Protein AF-S6TRJ4-F1 (afdb_monomer)

Secondary structure (DSSP, 8-state):
-HHHHHHHHHHHHHTSPPP-PPPP-PPPPSS-SS---BTTB---PPPSS-HHHH-HHHH---HHHHHHHHHHHHH-HHHHHHHHHHHHHHHHHHHHHHT-

InterPro domains:
  IPR010131 Multidrug resistance outer membrane protein MdtP/Nodulation protein T-like [PTHR30203] (1-99)

Mean predicted aligned error: 8.73 Å

Sequence (100 aa):
MSKSLISLAVTAFILGGCSLIPEYKQPEAPVAAQYPQGPAYSPVEGAKMAAAEQGWRHFFNDPALQQLIETALLNNRDLRVAALNIDAYRAQYRIQRSDL

Radius of gyration: 26.04 Å; Cα contacts (8 Å, |Δi|>4): 11; chains: 1; bounding box: 47×40×71 Å

Structure (mmCIF, N/CA/C/O backbone):
data_AF-S6TRJ4-F1
#
_entry.id   AF-S6TRJ4-F1
#
loop_
_atom_site.group_PDB
_atom_site.id
_atom_site.type_symbol
_atom_site.label_atom_id
_atom_site.label_alt_id
_atom_site.label_comp_id
_atom_site.label_asym_id
_atom_site.label_entity_id
_atom_site.label_seq_id
_atom_site.pdbx_PDB_ins_code
_atom_site.Cartn_x
_atom_site.Cartn_y
_atom_site.Cartn_z
_atom_site.occupancy
_atom_site.B_iso_or_equiv
_atom_site.auth_seq_id
_atom_site.auth_comp_id
_atom_site.auth_asym_id
_atom_site.auth_atom_id
_atom_site.pdbx_PDB_model_num
ATOM 1 N N . MET A 1 1 ? -12.201 31.403 46.207 1.00 57.84 1 MET A N 1
ATOM 2 C CA . MET A 1 1 ? -12.121 31.026 44.775 1.00 57.84 1 MET A CA 1
ATOM 3 C C . MET A 1 1 ? -11.181 29.841 44.531 1.00 57.84 1 MET A C 1
ATOM 5 O O . MET A 1 1 ? -11.596 28.913 43.855 1.00 57.84 1 MET A O 1
ATOM 9 N N . SER A 1 2 ? -9.991 29.784 45.144 1.00 61.56 2 SER A N 1
ATOM 10 C CA . SER A 1 2 ? -9.030 28.661 45.023 1.00 61.56 2 SER A CA 1
ATOM 11 C C . SER A 1 2 ? -9.576 27.272 45.405 1.00 61.56 2 SER A C 1
ATOM 13 O O . SER A 1 2 ? -9.312 26.302 44.706 1.00 61.56 2 SER A O 1
ATOM 15 N N . LYS A 1 3 ? -10.399 27.168 46.459 1.00 67.12 3 LYS A N 1
ATOM 16 C CA . LYS A 1 3 ? -11.015 25.893 46.890 1.00 67.12 3 LYS A CA 1
ATOM 17 C C . LYS A 1 3 ? -11.972 25.285 45.847 1.00 67.12 3 LYS A C 1
ATOM 19 O O . LYS A 1 3 ? -12.046 24.069 45.732 1.00 67.12 3 LYS A O 1
ATOM 24 N N . SER A 1 4 ? -12.658 26.128 45.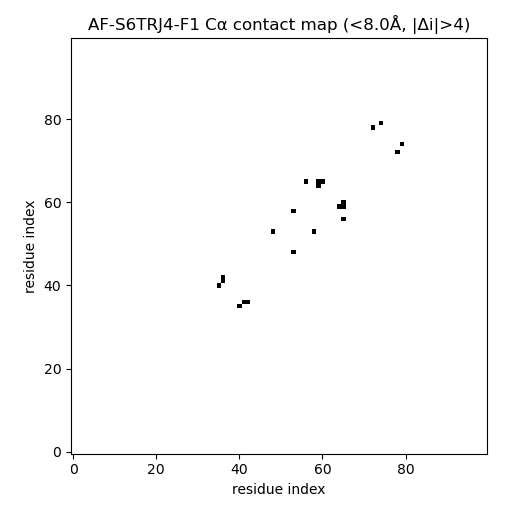068 1.00 72.19 4 SER A N 1
ATOM 25 C CA . SER A 1 4 ? -13.577 25.684 44.006 1.00 72.19 4 SER A CA 1
ATOM 26 C C . SER A 1 4 ? -12.812 25.125 42.799 1.00 72.19 4 SER A C 1
ATOM 28 O O . SER A 1 4 ? -13.175 24.088 42.252 1.00 72.19 4 SER A O 1
ATOM 30 N N . LEU A 1 5 ? -11.684 25.756 42.451 1.00 78.12 5 LEU A N 1
ATOM 31 C CA . LEU A 1 5 ? -10.811 25.314 41.358 1.00 78.12 5 LEU A CA 1
ATOM 32 C C . LEU A 1 5 ? -10.168 23.949 41.646 1.00 78.12 5 LEU A C 1
ATOM 34 O O . LEU A 1 5 ? -10.097 23.107 40.757 1.00 78.12 5 LEU A O 1
ATOM 38 N N . ILE A 1 6 ? -9.760 23.705 42.896 1.00 80.94 6 ILE A N 1
ATOM 39 C CA . ILE A 1 6 ? -9.199 22.412 43.322 1.00 80.94 6 ILE A CA 1
ATOM 40 C C . ILE A 1 6 ? -10.259 21.302 43.236 1.00 80.94 6 ILE A C 1
ATOM 42 O O . ILE A 1 6 ? -9.978 20.225 42.720 1.00 80.94 6 ILE A O 1
ATOM 46 N N . SER A 1 7 ? -11.492 21.570 43.676 1.00 81.69 7 SER A N 1
ATOM 47 C CA . SER A 1 7 ? -12.584 20.588 43.607 1.00 81.69 7 SER A CA 1
ATOM 48 C C . SER A 1 7 ? -12.963 20.236 42.161 1.00 81.69 7 SER A C 1
ATOM 50 O O . SER A 1 7 ? -13.259 19.078 41.862 1.00 81.69 7 SER A O 1
ATOM 52 N N . LEU A 1 8 ? -12.906 21.213 41.249 1.00 83.56 8 LEU A N 1
ATOM 53 C CA . LEU A 1 8 ? -13.159 21.006 39.821 1.00 83.56 8 LEU A CA 1
ATOM 54 C C . LEU A 1 8 ? -12.052 20.169 39.157 1.00 83.56 8 LEU A C 1
ATOM 56 O O . LEU A 1 8 ? -12.353 19.260 38.388 1.00 83.56 8 LEU A O 1
ATOM 60 N N . ALA A 1 9 ? -10.786 20.425 39.502 1.00 82.12 9 ALA A N 1
ATOM 61 C CA . ALA A 1 9 ? -9.644 19.668 38.991 1.00 82.12 9 ALA A CA 1
ATOM 62 C C . ALA A 1 9 ? -9.662 18.198 39.447 1.00 82.12 9 ALA A C 1
ATOM 64 O O . ALA A 1 9 ? -9.429 17.302 38.641 1.00 82.12 9 ALA A O 1
ATOM 65 N N . VAL A 1 10 ? -9.998 17.939 40.716 1.00 82.25 10 VAL A N 1
ATOM 66 C CA . VAL A 1 10 ? -10.121 16.572 41.253 1.00 82.25 10 VAL A CA 1
ATOM 67 C C . VAL A 1 10 ? -11.265 15.815 40.578 1.00 82.25 10 VAL A C 1
ATOM 69 O O . VAL A 1 10 ? -11.097 14.660 40.200 1.00 82.25 10 VAL A O 1
ATOM 72 N N . THR A 1 11 ? -12.405 16.475 40.357 1.00 81.31 11 THR A N 1
ATOM 73 C CA . THR A 1 11 ? -13.548 15.870 39.654 1.00 81.31 11 THR A CA 1
ATOM 74 C C . THR A 1 11 ? -13.168 15.505 38.218 1.00 81.31 11 THR A C 1
ATOM 76 O O . THR A 1 11 ? -13.374 14.371 37.800 1.00 81.31 11 THR A O 1
ATOM 79 N N . ALA A 1 12 ? -12.516 16.413 37.487 1.00 79.19 12 ALA A N 1
ATOM 80 C CA . ALA A 1 12 ? -12.044 16.146 36.128 1.00 79.19 12 ALA A CA 1
ATOM 81 C C . ALA A 1 12 ? -11.040 14.980 36.054 1.00 79.19 12 ALA A C 1
ATOM 83 O O . ALA A 1 12 ? -11.056 14.223 35.089 1.00 79.19 12 ALA A O 1
ATOM 84 N N . PHE A 1 13 ? -10.199 14.808 37.079 1.00 78.50 13 PHE A N 1
ATOM 85 C CA . PHE A 1 13 ? -9.231 13.712 37.142 1.00 78.50 13 PHE A CA 1
ATOM 86 C C . PHE A 1 13 ? -9.895 12.353 37.412 1.00 78.50 13 PHE A C 1
ATOM 88 O O . PHE A 1 13 ? -9.490 11.351 36.835 1.00 78.50 13 PHE A O 1
ATOM 95 N N . ILE A 1 14 ? -10.944 12.318 38.243 1.00 76.56 14 ILE A N 1
ATOM 96 C CA . ILE A 1 14 ? -11.717 11.096 38.537 1.00 76.56 14 ILE A CA 1
ATOM 97 C C . ILE A 1 14 ? -12.556 10.654 37.327 1.00 76.56 14 ILE A C 1
ATOM 99 O O . ILE A 1 14 ? -12.779 9.463 37.136 1.00 76.56 14 ILE A O 1
ATOM 103 N N . LEU A 1 15 ? -13.000 11.599 36.495 1.00 73.94 15 LEU A N 1
ATOM 104 C CA . LEU A 1 15 ? -13.690 11.312 35.233 1.00 73.94 15 LEU A CA 1
ATOM 105 C C . LEU A 1 15 ? -12.742 10.873 34.096 1.00 73.94 15 LEU A C 1
ATOM 107 O O . LEU A 1 15 ? -13.216 10.514 33.020 1.00 73.94 15 LEU A O 1
ATOM 111 N N . GLY A 1 16 ? -11.422 10.893 34.306 1.00 72.81 16 GLY A N 1
ATOM 112 C CA . 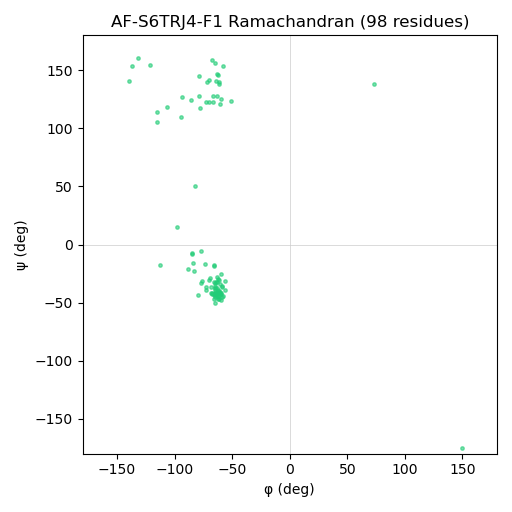GLY A 1 16 ? -10.450 10.371 33.345 1.00 72.81 16 GLY A CA 1
ATOM 113 C C . GLY A 1 16 ? -10.354 8.842 33.404 1.00 72.81 16 GLY A C 1
ATOM 114 O O . GLY A 1 16 ? -10.145 8.271 34.471 1.00 72.81 16 GLY A O 1
ATOM 115 N N . GLY A 1 17 ? -10.479 8.162 32.261 1.00 69.12 17 GLY A N 1
ATOM 116 C CA . GLY A 1 17 ? -10.278 6.711 32.167 1.00 69.12 17 GLY A CA 1
ATOM 117 C C . GLY A 1 17 ? -8.795 6.313 32.139 1.00 69.12 17 GLY A C 1
ATOM 118 O O . GLY A 1 17 ? -7.971 6.996 31.533 1.00 69.12 17 GLY A O 1
ATOM 119 N N . CYS A 1 18 ? -8.449 5.177 32.752 1.00 82.06 18 CYS A N 1
ATOM 120 C CA . CYS A 1 18 ? -7.124 4.561 32.625 1.00 82.06 18 CYS A CA 1
ATOM 121 C C . CYS A 1 18 ? -7.069 3.671 31.372 1.00 82.06 18 CYS A C 1
ATOM 123 O O . CYS A 1 18 ? -7.867 2.745 31.241 1.00 82.06 18 CYS A O 1
ATOM 125 N N . SER A 1 19 ? -6.107 3.907 30.473 1.00 82.62 19 SER A N 1
ATOM 126 C CA . SER A 1 19 ? -5.837 3.015 29.336 1.00 82.62 19 SER A CA 1
ATOM 127 C C . SER A 1 19 ? -4.744 2.012 29.700 1.00 82.62 19 SER A C 1
ATOM 129 O O . SER A 1 19 ? -3.661 2.401 30.127 1.00 82.62 19 SER A O 1
ATOM 131 N N . LEU A 1 20 ? -5.024 0.722 29.512 1.00 89.94 20 LEU A N 1
ATOM 132 C CA . LEU A 1 20 ? -4.065 -0.378 29.690 1.00 89.94 20 LEU A CA 1
ATOM 133 C C . LEU A 1 20 ? -3.446 -0.827 28.356 1.00 89.94 20 LEU A C 1
ATOM 135 O O . LEU A 1 20 ? -2.886 -1.919 28.266 1.00 89.94 20 LEU A O 1
ATOM 139 N N . ILE A 1 21 ? -3.578 -0.015 27.302 1.00 91.44 21 ILE A N 1
ATOM 140 C CA . ILE A 1 21 ? -2.991 -0.323 25.997 1.00 91.44 21 ILE A CA 1
ATOM 141 C C . ILE A 1 21 ? -1.461 -0.270 26.139 1.00 91.44 21 ILE A C 1
ATOM 143 O O . ILE A 1 21 ? -0.931 0.762 26.559 1.00 91.44 21 ILE A O 1
ATOM 147 N N . PRO A 1 22 ? -0.740 -1.356 25.812 1.00 93.25 22 PRO A 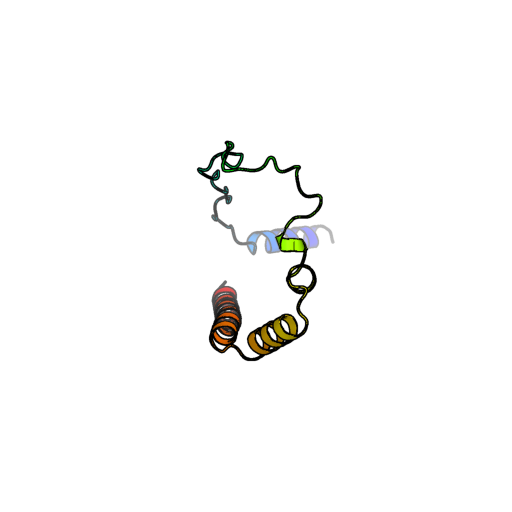N 1
ATOM 148 C CA . PRO A 1 22 ? 0.713 -1.367 25.880 1.00 93.25 22 PRO A CA 1
ATOM 149 C C . PRO A 1 22 ? 1.318 -0.430 24.833 1.00 93.25 22 PRO A C 1
ATOM 151 O O . PRO A 1 22 ? 0.711 -0.122 23.807 1.00 93.25 22 PRO A O 1
ATOM 154 N N . GLU A 1 23 ? 2.557 -0.012 25.070 1.00 94.81 23 GLU A N 1
ATOM 155 C CA . GLU A 1 23 ? 3.313 0.764 24.094 1.00 94.81 23 GLU A CA 1
ATOM 156 C C . GLU A 1 23 ? 3.552 -0.060 22.819 1.00 94.81 23 GLU A C 1
ATOM 158 O O . GLU A 1 23 ? 4.040 -1.194 22.868 1.00 94.81 23 GLU A O 1
ATOM 163 N N . TYR A 1 24 ? 3.207 0.511 21.663 1.00 96.38 24 TYR A N 1
ATOM 164 C CA . TYR A 1 24 ? 3.464 -0.120 20.374 1.00 96.38 24 TYR A CA 1
ATOM 165 C C . TYR A 1 24 ? 4.968 -0.121 20.075 1.00 96.38 24 TYR A C 1
ATOM 167 O O . TYR A 1 24 ? 5.593 0.935 19.998 1.00 96.38 24 TYR A O 1
ATOM 175 N N . LYS A 1 25 ? 5.539 -1.309 19.851 1.00 96.88 25 LYS A N 1
ATOM 176 C CA . LYS A 1 25 ? 6.922 -1.489 19.391 1.00 96.88 25 LYS A CA 1
ATOM 177 C C . LYS A 1 25 ? 6.910 -2.112 18.004 1.00 96.88 25 LYS A C 1
ATOM 179 O O . LYS A 1 25 ? 6.482 -3.254 17.845 1.00 96.88 25 LYS A O 1
ATOM 184 N N . GLN A 1 26 ? 7.372 -1.362 17.007 1.00 96.50 26 GLN A N 1
ATOM 185 C CA . GLN A 1 26 ? 7.502 -1.873 15.648 1.00 96.50 26 GLN A CA 1
ATOM 186 C C . GLN A 1 26 ? 8.588 -2.963 15.606 1.00 96.50 26 GLN A C 1
ATOM 188 O O . GLN A 1 26 ? 9.705 -2.708 16.058 1.00 96.50 26 GLN A O 1
ATOM 193 N N . PRO A 1 27 ? 8.295 -4.157 15.066 1.00 97.12 27 PRO A N 1
ATOM 194 C CA . PRO A 1 27 ? 9.310 -5.186 14.877 1.00 97.12 27 PRO A CA 1
ATOM 195 C C . PRO A 1 27 ? 10.397 -4.743 13.892 1.00 97.12 27 PRO A C 1
ATOM 197 O O . PRO A 1 27 ? 10.111 -4.050 12.911 1.00 97.12 27 PRO A O 1
ATOM 200 N N . GLU A 1 28 ? 11.633 -5.188 14.120 1.00 97.31 28 GLU A N 1
ATOM 201 C CA . GLU A 1 28 ? 12.712 -5.023 13.144 1.00 97.31 28 GLU A CA 1
ATOM 202 C C . GLU A 1 28 ? 12.399 -5.807 11.862 1.00 97.31 28 GLU A C 1
ATOM 204 O O . GLU A 1 28 ? 11.859 -6.917 11.904 1.00 97.31 28 GLU A O 1
ATOM 209 N N . ALA A 1 29 ? 12.720 -5.223 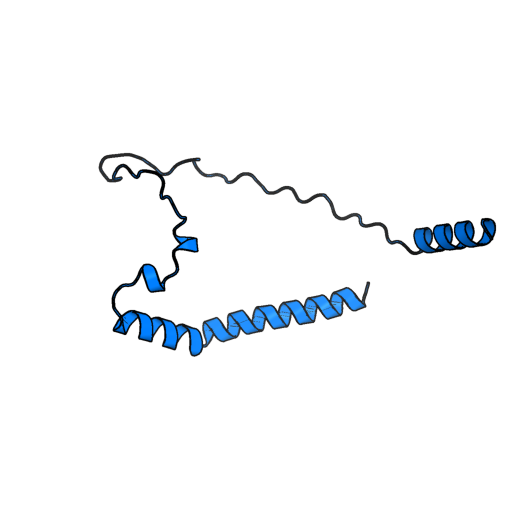10.705 1.00 97.31 29 ALA A N 1
ATOM 210 C CA . ALA A 1 29 ? 12.472 -5.862 9.420 1.00 97.31 29 ALA A CA 1
ATOM 211 C C . ALA A 1 29 ? 13.462 -7.028 9.214 1.00 97.31 29 ALA A C 1
ATOM 213 O O . ALA A 1 29 ? 14.671 -6.793 9.221 1.00 97.31 29 ALA A O 1
ATOM 214 N N . PRO A 1 30 ? 12.995 -8.272 8.985 1.00 96.81 30 PRO A N 1
ATOM 215 C CA . PRO A 1 30 ? 13.856 -9.453 8.883 1.00 96.81 30 PRO A CA 1
ATOM 216 C C . PRO A 1 30 ? 14.462 -9.592 7.478 1.00 96.81 30 PRO A C 1
ATOM 218 O O . PRO A 1 30 ? 14.351 -10.629 6.826 1.00 96.81 30 PRO A O 1
ATOM 221 N N . VAL A 1 31 ? 15.061 -8.517 6.973 1.00 96.69 31 VAL A N 1
ATOM 222 C CA . VAL A 1 31 ? 15.662 -8.436 5.639 1.00 96.69 31 VAL A CA 1
ATOM 223 C C . VAL A 1 31 ? 17.060 -7.838 5.736 1.00 96.69 31 VAL A C 1
ATOM 225 O O . VAL A 1 31 ? 17.404 -7.174 6.712 1.00 96.69 31 VAL A O 1
ATOM 228 N N . ALA A 1 32 ? 17.881 -8.067 4.713 1.00 95.69 32 ALA A N 1
ATOM 229 C CA . ALA A 1 32 ? 19.177 -7.409 4.622 1.00 95.69 32 ALA A CA 1
ATOM 230 C C . ALA A 1 32 ? 19.001 -5.884 4.528 1.00 95.69 32 ALA A C 1
ATOM 232 O O . ALA A 1 32 ? 18.069 -5.394 3.891 1.00 95.69 32 ALA A O 1
ATOM 233 N N . ALA A 1 33 ? 19.932 -5.131 5.119 1.00 92.50 33 ALA A N 1
ATOM 234 C CA . ALA A 1 33 ? 19.883 -3.667 5.109 1.00 92.50 33 ALA A CA 1
ATOM 235 C C . ALA A 1 33 ? 20.051 -3.062 3.700 1.00 92.50 33 ALA A C 1
ATOM 237 O O . ALA A 1 33 ? 19.733 -1.896 3.479 1.00 92.50 33 ALA A O 1
ATOM 238 N N . GLN A 1 34 ? 20.583 -3.840 2.755 1.00 89.94 34 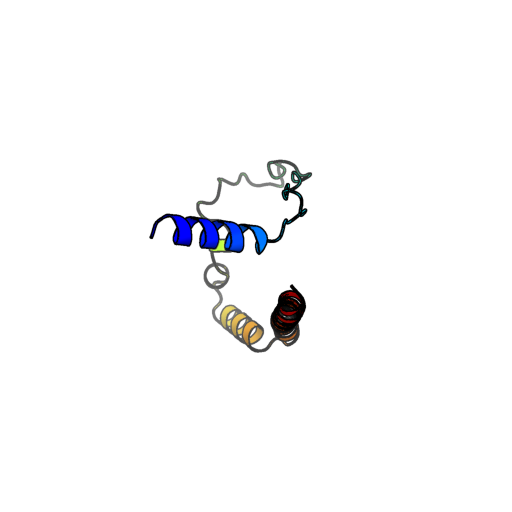GLN A N 1
ATOM 239 C CA . GLN A 1 34 ? 20.840 -3.437 1.378 1.00 89.94 34 GLN A CA 1
ATOM 240 C C . GLN A 1 34 ? 20.421 -4.549 0.417 1.00 89.94 34 GLN A C 1
ATOM 242 O O . GLN A 1 34 ? 20.425 -5.731 0.769 1.00 89.94 34 GLN A O 1
ATOM 247 N N . TYR A 1 35 ? 20.091 -4.161 -0.813 1.00 91.12 35 TYR A N 1
ATOM 248 C CA . TYR A 1 35 ? 19.842 -5.110 -1.891 1.00 91.12 35 TYR A CA 1
ATOM 249 C C . TYR A 1 35 ? 21.109 -5.910 -2.254 1.00 91.12 35 TYR A C 1
ATOM 251 O O . TYR A 1 35 ? 22.225 -5.433 -2.023 1.00 91.12 35 TYR A O 1
ATOM 259 N N . PRO A 1 36 ? 20.956 -7.112 -2.844 1.00 91.94 36 PRO A N 1
ATOM 260 C CA . PRO A 1 36 ? 22.083 -7.899 -3.335 1.00 91.94 36 PRO A CA 1
ATOM 261 C C . PRO A 1 36 ? 22.932 -7.153 -4.376 1.00 91.94 36 PRO A C 1
ATOM 263 O O . PRO A 1 36 ? 22.439 -6.290 -5.098 1.00 91.94 36 PRO A O 1
ATOM 266 N N . GLN A 1 37 ? 24.208 -7.532 -4.469 1.00 91.06 37 GLN A N 1
ATOM 267 C CA . GLN A 1 37 ? 25.184 -6.998 -5.426 1.00 91.06 37 GLN A CA 1
ATOM 268 C C . GLN A 1 37 ? 25.749 -8.133 -6.294 1.00 91.06 37 GLN A C 1
ATOM 270 O O . GLN A 1 37 ? 25.772 -9.288 -5.867 1.00 91.06 37 GLN A O 1
ATOM 275 N N . GLY A 1 38 ? 26.220 -7.826 -7.507 1.00 90.50 38 GLY A N 1
ATOM 276 C CA . GLY A 1 38 ? 26.828 -8.807 -8.416 1.00 90.50 38 GLY A CA 1
ATOM 277 C C . GLY A 1 38 ? 26.624 -8.471 -9.898 1.00 90.50 38 GLY A C 1
ATOM 278 O O . GLY A 1 38 ? 26.040 -7.441 -10.205 1.00 90.50 38 GLY A O 1
ATOM 279 N N . PRO A 1 39 ? 27.047 -9.336 -10.838 1.00 92.12 39 PRO A N 1
ATOM 280 C CA . PRO A 1 39 ? 27.001 -9.041 -12.278 1.00 92.12 39 PRO A CA 1
ATOM 281 C C . PRO A 1 39 ? 25.600 -8.744 -12.837 1.00 92.12 39 PRO A C 1
ATOM 283 O O . PRO A 1 39 ? 25.476 -8.058 -13.846 1.00 92.12 39 PRO A O 1
ATOM 286 N N . ALA A 1 40 ? 24.551 -9.254 -12.184 1.00 93.38 40 ALA A N 1
ATOM 287 C CA . ALA A 1 40 ? 23.155 -8.982 -12.532 1.00 93.38 40 ALA A CA 1
ATOM 288 C C . ALA A 1 40 ? 22.601 -7.684 -11.908 1.00 93.38 40 ALA A C 1
ATOM 290 O O . ALA A 1 40 ? 21.492 -7.274 -12.243 1.00 93.38 40 ALA A O 1
ATOM 291 N N . TYR A 1 41 ? 23.348 -7.046 -11.003 1.00 91.25 41 TYR A N 1
ATOM 292 C CA . TYR A 1 41 ? 22.952 -5.847 -10.272 1.00 91.25 41 TYR A CA 1
ATOM 293 C C . TYR A 1 41 ? 23.878 -4.703 -10.672 1.00 91.25 41 TYR A C 1
ATOM 295 O O . TYR A 1 41 ? 25.043 -4.653 -10.275 1.00 91.25 41 TYR A O 1
ATOM 303 N N . SER A 1 42 ? 23.374 -3.781 -11.489 1.00 86.75 42 SER A N 1
ATOM 304 C CA . SER A 1 42 ? 24.125 -2.569 -11.800 1.00 86.75 42 SER A CA 1
ATOM 305 C C . SER A 1 42 ? 24.370 -1.772 -10.514 1.00 86.75 4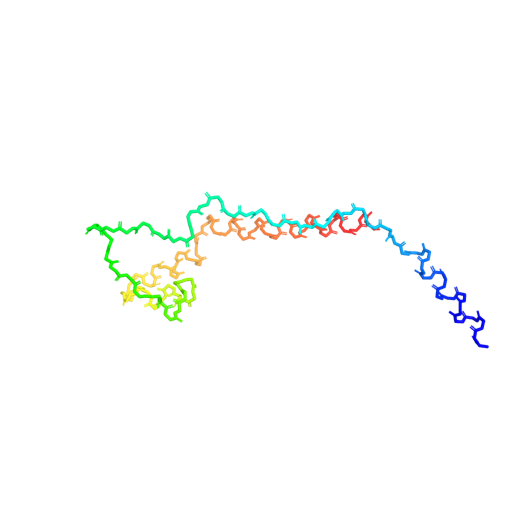2 SER A C 1
ATOM 307 O O . SER A 1 42 ? 23.461 -1.684 -9.687 1.00 86.75 42 SER A O 1
ATOM 309 N N . PRO A 1 43 ? 25.562 -1.180 -10.330 1.00 79.75 43 PRO A N 1
ATOM 310 C CA . PRO A 1 43 ? 25.810 -0.304 -9.196 1.00 79.75 43 PRO A CA 1
ATOM 311 C C . PRO A 1 43 ? 24.835 0.873 -9.263 1.00 79.75 43 PRO A C 1
ATOM 313 O O . PRO A 1 43 ? 24.792 1.602 -10.254 1.00 79.75 43 PRO A O 1
ATOM 316 N N . VAL A 1 44 ? 24.021 1.024 -8.222 1.00 72.44 44 VAL A N 1
ATOM 317 C CA . VAL A 1 44 ? 23.036 2.101 -8.114 1.00 72.44 44 VAL A CA 1
ATOM 318 C C . VAL A 1 44 ? 23.549 3.099 -7.084 1.00 72.44 44 VAL A C 1
ATOM 320 O O . VAL A 1 44 ? 23.723 2.750 -5.916 1.00 72.44 44 VAL A O 1
ATOM 323 N N . GLU A 1 45 ? 23.794 4.340 -7.501 1.00 72.81 45 GLU A N 1
ATOM 324 C CA . GLU A 1 45 ? 23.942 5.446 -6.554 1.00 72.81 45 GLU A CA 1
ATOM 325 C C . GLU A 1 45 ? 22.571 5.781 -5.963 1.00 72.81 45 GLU A C 1
ATOM 327 O O . GLU A 1 45 ? 21.558 5.759 -6.665 1.00 72.81 45 GLU A O 1
ATOM 332 N N . GLY A 1 46 ? 22.527 6.072 -4.661 1.00 70.25 46 GLY A N 1
ATOM 333 C CA . GLY A 1 46 ? 21.280 6.387 -3.968 1.00 70.25 46 GLY A CA 1
ATOM 334 C C . GLY A 1 46 ? 20.494 7.479 -4.697 1.00 70.25 46 GLY A C 1
ATOM 335 O O . GLY A 1 46 ? 21.009 8.571 -4.944 1.00 70.25 46 GLY A O 1
ATOM 336 N N . ALA A 1 47 ? 19.244 7.180 -5.055 1.00 75.69 47 ALA A N 1
ATOM 337 C CA . ALA A 1 47 ? 18.383 8.141 -5.726 1.00 75.69 47 ALA A CA 1
ATOM 338 C C . ALA A 1 47 ? 18.149 9.365 -4.825 1.00 75.69 47 ALA A C 1
ATOM 340 O O . ALA A 1 47 ? 17.897 9.233 -3.629 1.00 75.69 47 ALA A O 1
ATOM 341 N N . LYS A 1 48 ? 18.192 10.566 -5.414 1.00 83.81 48 LYS A N 1
ATOM 342 C CA . LYS A 1 48 ? 17.926 11.831 -4.700 1.00 83.81 48 LYS A CA 1
ATOM 343 C C . LYS A 1 48 ? 16.478 11.960 -4.211 1.00 83.81 48 LYS A C 1
ATOM 345 O O . LYS A 1 48 ? 16.199 12.810 -3.376 1.00 83.81 48 LYS A O 1
ATOM 350 N N . MET A 1 49 ? 15.575 11.154 -4.763 1.00 86.50 49 MET A N 1
ATOM 351 C CA . MET A 1 49 ? 14.148 11.125 -4.459 1.00 86.50 49 MET A CA 1
ATOM 352 C C . MET A 1 49 ? 13.688 9.669 -4.429 1.00 86.50 49 MET A C 1
ATOM 354 O O . MET A 1 49 ? 14.125 8.864 -5.257 1.00 86.50 49 MET A O 1
ATOM 358 N N . ALA A 1 50 ? 12.808 9.327 -3.490 1.00 89.38 50 ALA A N 1
ATOM 359 C CA . ALA A 1 50 ? 12.238 7.990 -3.437 1.00 89.38 50 ALA A CA 1
ATOM 360 C C . ALA A 1 50 ? 11.280 7.778 -4.620 1.00 89.38 50 ALA A C 1
ATOM 362 O O . ALA A 1 50 ? 10.498 8.660 -4.968 1.00 89.38 50 ALA A O 1
ATOM 363 N N . ALA A 1 51 ? 11.272 6.580 -5.210 1.00 89.75 51 ALA A N 1
ATOM 364 C CA . ALA A 1 51 ? 10.380 6.269 -6.334 1.00 89.75 51 ALA A CA 1
ATOM 365 C C . ALA A 1 51 ? 8.889 6.499 -6.001 1.00 89.75 51 ALA A C 1
ATOM 367 O O . ALA A 1 51 ? 8.112 6.893 -6.867 1.00 89.75 51 ALA A O 1
ATOM 368 N N . ALA A 1 52 ? 8.497 6.313 -4.735 1.00 91.75 52 ALA A N 1
ATOM 369 C CA . ALA A 1 52 ? 7.143 6.589 -4.254 1.00 91.75 52 ALA A CA 1
ATOM 370 C C . ALA A 1 52 ? 6.745 8.077 -4.355 1.00 91.75 52 ALA A C 1
ATOM 372 O O . ALA A 1 52 ? 5.567 8.383 -4.521 1.00 91.75 52 ALA A O 1
ATOM 373 N N . GLU A 1 53 ? 7.712 8.994 -4.289 1.00 92.62 53 GLU A N 1
ATOM 374 C CA . GLU A 1 53 ? 7.492 10.447 -4.342 1.00 92.62 53 GLU A CA 1
ATOM 375 C C . GLU A 1 53 ? 7.497 10.984 -5.777 1.00 92.62 53 GLU A C 1
ATOM 377 O O . GLU A 1 53 ? 6.930 12.039 -6.048 1.00 92.62 53 GLU A O 1
ATOM 382 N N . GLN A 1 54 ? 8.094 10.241 -6.714 1.00 91.75 54 GLN A N 1
ATOM 383 C CA . GLN A 1 54 ? 8.246 10.652 -8.109 1.00 91.75 54 GLN A CA 1
ATOM 384 C C . GLN A 1 54 ? 6.904 10.879 -8.824 1.00 91.75 54 GLN A C 1
ATOM 386 O O . GLN A 1 54 ? 6.808 11.715 -9.722 1.00 91.75 54 GLN A O 1
ATOM 391 N N . GLY A 1 55 ? 5.862 10.146 -8.424 1.00 93.88 55 GLY A N 1
ATOM 392 C CA . GLY A 1 55 ? 4.545 10.189 -9.052 1.00 93.88 55 GLY A CA 1
ATOM 393 C C . GLY A 1 55 ? 4.511 9.503 -10.425 1.00 93.88 55 GLY A C 1
ATOM 394 O O . GLY A 1 55 ? 5.390 9.660 -11.272 1.00 93.88 55 GLY A O 1
ATOM 395 N N . TRP A 1 56 ? 3.443 8.749 -10.688 1.00 96.38 56 TRP A N 1
ATOM 396 C CA . TRP A 1 56 ? 3.336 7.929 -11.902 1.00 96.38 56 TRP A CA 1
ATOM 397 C C . TRP A 1 56 ? 3.345 8.750 -13.202 1.00 96.38 56 TRP A C 1
ATOM 399 O O . TRP A 1 56 ? 3.841 8.273 -14.217 1.00 96.38 56 TRP A O 1
ATOM 409 N N . ARG A 1 57 ? 2.858 9.998 -13.179 1.00 95.75 57 ARG A N 1
ATOM 410 C CA . ARG A 1 57 ? 2.861 10.889 -14.354 1.00 95.75 57 ARG A CA 1
ATOM 411 C C . ARG A 1 57 ? 4.267 11.277 -14.810 1.00 95.75 57 ARG A C 1
ATOM 413 O O . ARG A 1 57 ? 4.474 11.477 -15.996 1.00 95.75 57 ARG A O 1
ATOM 420 N N . HIS A 1 58 ? 5.224 11.387 -13.889 1.00 93.94 58 HIS A N 1
ATOM 421 C CA . HIS A 1 58 ? 6.615 11.666 -14.250 1.00 93.94 58 HIS A CA 1
ATOM 422 C C . HIS A 1 58 ? 7.376 10.392 -14.645 1.00 93.94 58 HIS A C 1
ATOM 424 O O . HIS A 1 58 ? 8.374 10.457 -15.353 1.00 93.94 58 HIS A O 1
ATOM 430 N N . PHE A 1 59 ? 6.909 9.228 -14.189 1.00 94.38 59 PHE A N 1
ATOM 431 C CA . PHE A 1 59 ? 7.502 7.938 -14.532 1.00 94.38 59 PHE A CA 1
ATOM 432 C C . PHE A 1 59 ? 7.069 7.438 -15.923 1.00 94.38 59 PHE A C 1
ATOM 434 O O . PHE A 1 59 ? 7.897 6.966 -16.699 1.00 94.38 59 PHE A O 1
ATOM 441 N N . PHE A 1 60 ? 5.783 7.555 -16.263 1.00 96.81 60 PHE A N 1
ATOM 442 C CA . PHE A 1 60 ? 5.246 7.138 -17.560 1.00 96.81 60 PHE A CA 1
ATOM 443 C C . PHE A 1 60 ? 5.210 8.313 -18.534 1.00 96.81 60 PHE A C 1
ATOM 445 O O . PHE A 1 60 ? 4.384 9.200 -18.378 1.00 96.81 60 PHE A O 1
ATOM 452 N N . ASN A 1 61 ? 6.058 8.308 -19.563 1.00 96.81 61 ASN A N 1
ATOM 453 C CA . ASN A 1 61 ? 6.161 9.429 -20.511 1.00 96.81 61 ASN A CA 1
ATOM 454 C C . ASN A 1 61 ? 5.121 9.406 -21.646 1.00 96.81 61 ASN A C 1
ATOM 456 O O . ASN A 1 61 ? 4.950 10.412 -22.329 1.00 96.81 61 ASN A O 1
ATOM 460 N N . ASP A 1 62 ? 4.450 8.274 -21.876 1.00 98.38 62 ASP A N 1
ATOM 461 C CA . ASP A 1 62 ? 3.463 8.142 -22.952 1.00 98.38 62 ASP A CA 1
ATOM 462 C C . ASP A 1 62 ? 2.127 8.806 -22.553 1.00 98.38 62 ASP A C 1
ATOM 464 O O . ASP A 1 62 ? 1.478 8.345 -21.604 1.00 98.38 62 ASP A O 1
ATOM 468 N N . PRO A 1 63 ? 1.675 9.856 -23.268 1.00 97.62 63 PRO A N 1
ATOM 469 C CA . PRO A 1 63 ? 0.435 10.557 -22.944 1.00 97.62 63 PRO A CA 1
ATOM 470 C C . PRO A 1 63 ? -0.815 9.673 -23.079 1.00 97.62 63 PRO A C 1
ATOM 472 O O . PRO A 1 63 ? -1.755 9.832 -22.299 1.00 97.62 63 PRO A O 1
ATOM 475 N N . ALA A 1 64 ? -0.836 8.717 -24.014 1.00 98.25 64 ALA A N 1
ATOM 476 C CA . ALA A 1 64 ? -1.964 7.801 -24.164 1.00 98.25 64 ALA A CA 1
ATOM 477 C C . ALA A 1 64 ? -2.059 6.859 -22.955 1.00 98.25 64 ALA A C 1
ATOM 479 O O . ALA A 1 64 ? -3.142 6.655 -22.401 1.00 98.25 64 ALA A O 1
ATOM 480 N N . LEU A 1 65 ? -0.919 6.345 -22.484 1.00 98.44 65 LEU A N 1
ATOM 481 C CA . LEU A 1 65 ? -0.867 5.534 -21.268 1.00 98.44 65 LEU A CA 1
ATOM 482 C C . LEU A 1 65 ? -1.290 6.340 -20.035 1.00 98.44 65 LEU A C 1
ATOM 484 O O . LEU A 1 65 ? -2.052 5.837 -19.209 1.00 98.44 65 LEU A O 1
ATOM 488 N N . GLN A 1 66 ? -0.849 7.594 -19.914 1.00 98.50 66 GLN A N 1
ATOM 489 C CA . GLN A 1 66 ? -1.270 8.445 -18.803 1.00 98.50 66 GLN A CA 1
ATOM 490 C C . GLN A 1 66 ? -2.793 8.644 -18.774 1.00 98.50 66 GLN A C 1
ATOM 492 O O . GLN A 1 66 ? -3.403 8.552 -17.706 1.00 98.50 66 GLN A O 1
ATOM 497 N N . GLN A 1 67 ? -3.418 8.846 -19.937 1.00 98.44 67 GLN A N 1
ATOM 498 C CA . GLN A 1 67 ? -4.872 8.974 -20.050 1.00 98.44 67 GLN A CA 1
ATOM 499 C C . GLN A 1 67 ? -5.602 7.678 -19.664 1.00 98.44 67 GLN A C 1
ATOM 501 O O . GLN A 1 67 ? -6.655 7.723 -19.020 1.00 98.44 67 GLN A O 1
ATOM 506 N N . LEU A 1 68 ? -5.045 6.516 -20.017 1.00 98.56 68 LEU A N 1
ATOM 507 C CA . LEU A 1 68 ? -5.588 5.220 -19.604 1.00 98.56 68 LEU A CA 1
ATOM 508 C C . LEU A 1 68 ? -5.503 5.028 -18.088 1.00 98.56 68 LEU A C 1
ATOM 510 O O . LEU A 1 68 ? -6.487 4.605 -17.481 1.00 98.56 68 LEU A O 1
ATOM 514 N N . ILE A 1 69 ? -4.371 5.379 -17.468 1.00 98.38 69 ILE A N 1
ATOM 515 C CA . ILE A 1 69 ? -4.206 5.323 -16.009 1.00 98.38 69 ILE A CA 1
ATOM 516 C C . ILE A 1 69 ? -5.239 6.225 -15.333 1.00 98.38 69 ILE A C 1
ATOM 518 O O . ILE A 1 69 ? -5.929 5.787 -14.418 1.00 98.38 69 ILE A O 1
ATOM 522 N N . GLU A 1 70 ? -5.404 7.460 -15.802 1.00 98.25 70 GLU A N 1
ATOM 523 C CA . GLU A 1 70 ? -6.387 8.393 -15.249 1.00 98.25 70 GLU A CA 1
ATOM 524 C C . GLU A 1 70 ? -7.823 7.872 -15.383 1.00 98.25 70 GLU A C 1
ATOM 526 O O . GLU A 1 70 ? -8.585 7.862 -14.414 1.00 98.25 70 GLU A O 1
ATOM 531 N N . THR A 1 71 ? -8.167 7.336 -16.554 1.00 98.44 71 THR A N 1
ATOM 532 C CA . THR A 1 71 ? -9.474 6.715 -16.791 1.00 98.44 71 THR A CA 1
ATOM 533 C C . THR A 1 71 ? -9.700 5.528 -15.855 1.00 98.44 71 THR A C 1
ATOM 535 O O . THR A 1 71 ? -10.789 5.393 -15.289 1.00 98.44 71 THR A O 1
ATOM 538 N N . ALA A 1 72 ? -8.683 4.688 -15.649 1.00 98.44 72 ALA A N 1
ATOM 539 C CA . ALA A 1 72 ? -8.749 3.552 -14.742 1.00 98.44 72 ALA A CA 1
ATOM 540 C C . ALA A 1 72 ? -8.907 4.001 -13.283 1.00 98.44 72 ALA A C 1
ATOM 542 O O . ALA A 1 72 ? -9.797 3.503 -12.602 1.00 98.44 72 ALA A O 1
ATOM 543 N N . LEU A 1 73 ? -8.125 4.974 -12.811 1.00 98.31 73 LEU A N 1
ATOM 544 C CA . LEU A 1 73 ? -8.222 5.495 -11.443 1.00 98.31 73 LEU A CA 1
ATOM 545 C C . LEU A 1 73 ? -9.617 6.061 -11.132 1.00 98.31 73 LEU A C 1
ATOM 547 O O . LEU A 1 73 ? -10.116 5.876 -10.025 1.00 98.31 73 LEU A O 1
ATOM 551 N N . LEU A 1 74 ? -10.271 6.696 -12.110 1.00 98.25 74 LEU A N 1
ATOM 552 C CA . LEU A 1 74 ? -11.622 7.243 -11.949 1.00 98.25 74 LEU A CA 1
ATOM 553 C C . LEU A 1 74 ? -12.727 6.178 -12.009 1.00 98.25 74 LEU A C 1
ATOM 555 O O . LEU A 1 74 ? -13.764 6.320 -11.358 1.00 98.25 74 LEU A O 1
ATOM 559 N N . ASN A 1 75 ? -12.542 5.117 -12.800 1.00 98.38 75 ASN A N 1
ATOM 560 C CA . ASN A 1 75 ? -13.639 4.207 -13.144 1.00 98.38 75 ASN A CA 1
ATOM 561 C C . ASN A 1 75 ? -13.517 2.794 -12.568 1.00 98.38 75 ASN A C 1
ATOM 563 O O . ASN A 1 75 ? -14.536 2.093 -12.501 1.00 98.38 75 ASN A O 1
ATOM 567 N N . ASN A 1 76 ? -12.327 2.377 -12.135 1.00 98.69 76 ASN A N 1
ATOM 568 C CA . ASN A 1 76 ? -12.063 1.024 -11.660 1.00 98.69 76 ASN A CA 1
ATOM 569 C C . ASN A 1 76 ? -12.948 0.682 -10.447 1.00 98.69 76 ASN A C 1
ATOM 571 O O . ASN A 1 76 ? -12.996 1.405 -9.450 1.00 98.69 76 ASN A O 1
ATOM 575 N N . ARG A 1 77 ? -13.693 -0.425 -10.553 1.00 98.50 77 ARG A N 1
ATOM 576 C CA . ARG A 1 77 ? -14.667 -0.832 -9.534 1.00 98.50 77 ARG A CA 1
ATOM 577 C C . ARG A 1 77 ? -14.008 -1.432 -8.297 1.00 98.50 77 ARG A C 1
ATOM 579 O O . ARG A 1 77 ? -14.507 -1.182 -7.206 1.00 98.50 77 ARG A O 1
ATOM 586 N N . ASP A 1 78 ? -12.870 -2.099 -8.439 1.00 98.69 78 ASP A N 1
ATOM 587 C CA . ASP A 1 78 ? -12.111 -2.625 -7.303 1.00 98.69 78 ASP A CA 1
ATOM 588 C C . ASP A 1 78 ? -11.531 -1.488 -6.456 1.00 98.69 78 ASP A C 1
ATOM 590 O O . ASP A 1 78 ? -11.659 -1.498 -5.233 1.00 98.69 78 ASP A O 1
ATOM 594 N N . LEU A 1 79 ? -10.994 -0.439 -7.093 1.00 98.56 79 LEU A N 1
ATOM 595 C CA . LEU A 1 79 ? -10.541 0.766 -6.387 1.00 98.56 79 LEU A CA 1
ATOM 596 C C . LEU A 1 79 ? -11.696 1.479 -5.680 1.00 98.56 79 LEU A C 1
ATOM 598 O O . LEU A 1 79 ? -11.535 1.955 -4.556 1.00 98.56 79 LEU A O 1
ATOM 602 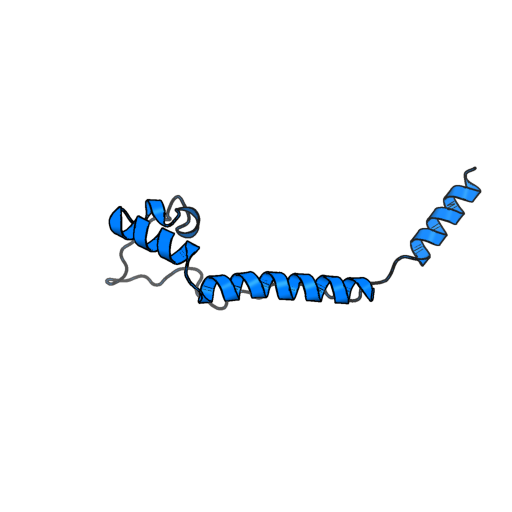N N . ARG A 1 80 ? -12.885 1.513 -6.294 1.00 98.56 80 ARG A N 1
ATOM 603 C CA . ARG A 1 80 ? -14.088 2.046 -5.638 1.00 98.56 80 ARG A CA 1
ATOM 604 C C . ARG A 1 80 ? -14.496 1.216 -4.423 1.00 98.56 80 ARG A C 1
ATOM 606 O O . ARG A 1 80 ? -14.836 1.799 -3.399 1.00 98.56 80 ARG A O 1
ATOM 613 N N . VAL A 1 81 ? -14.447 -0.112 -4.511 1.00 98.75 81 VAL A N 1
ATOM 614 C CA . VAL A 1 81 ? -14.711 -0.999 -3.366 1.00 98.75 81 VAL A CA 1
ATOM 615 C C . VAL A 1 81 ? -13.686 -0.757 -2.256 1.00 98.75 81 VAL A C 1
ATOM 617 O O . VAL A 1 81 ? -14.074 -0.588 -1.103 1.00 98.75 81 VAL A O 1
ATOM 620 N N . ALA A 1 82 ? -12.398 -0.649 -2.586 1.00 98.69 82 ALA A N 1
ATOM 621 C CA . ALA A 1 82 ? -11.351 -0.355 -1.609 1.00 98.69 82 ALA A CA 1
ATOM 622 C C . ALA A 1 82 ? -11.572 0.996 -0.899 1.00 98.69 82 ALA A C 1
ATOM 624 O O . ALA A 1 82 ? -11.450 1.073 0.324 1.00 98.69 82 ALA A O 1
ATOM 625 N N . ALA A 1 83 ? -11.961 2.042 -1.636 1.00 98.56 83 ALA A N 1
ATOM 626 C CA . ALA A 1 83 ? -12.300 3.341 -1.054 1.00 98.56 83 ALA A CA 1
ATOM 627 C C . ALA A 1 83 ? -13.525 3.258 -0.124 1.00 98.56 83 ALA A C 1
ATOM 629 O O . ALA A 1 83 ? -13.489 3.775 0.991 1.00 98.56 83 ALA A O 1
ATOM 630 N N . LEU A 1 84 ? -14.579 2.547 -0.536 1.00 98.69 84 LEU A N 1
ATOM 631 C CA . LEU A 1 84 ? -15.774 2.342 0.289 1.00 98.69 84 LEU A CA 1
ATOM 632 C C . LEU A 1 84 ? -15.483 1.525 1.553 1.00 98.69 84 LEU A C 1
ATOM 634 O O . LEU A 1 84 ? -16.070 1.797 2.599 1.00 98.69 84 LEU A O 1
ATOM 638 N N . ASN A 1 85 ? -14.548 0.574 1.499 1.00 98.69 85 ASN A N 1
ATOM 639 C CA . ASN A 1 85 ? -14.119 -0.167 2.683 1.00 98.69 85 ASN A CA 1
ATOM 640 C C . ASN A 1 85 ? -13.503 0.768 3.731 1.00 98.69 85 ASN A C 1
ATOM 642 O O . ASN A 1 85 ? -13.801 0.628 4.915 1.00 98.69 85 ASN A O 1
ATOM 646 N N . ILE A 1 86 ? -12.707 1.763 3.322 1.00 98.62 86 ILE A N 1
ATOM 647 C CA . ILE A 1 86 ? -12.166 2.774 4.247 1.00 98.62 86 ILE A CA 1
ATOM 648 C C . ILE A 1 86 ? -13.306 3.515 4.957 1.00 98.62 86 ILE A C 1
ATOM 650 O O . ILE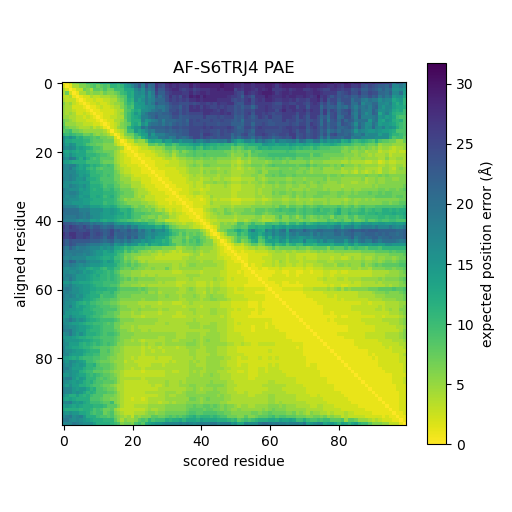 A 1 86 ? -13.267 3.690 6.177 1.00 98.62 86 ILE A O 1
ATOM 654 N N . ASP A 1 87 ? -14.338 3.925 4.221 1.00 98.62 87 ASP A N 1
ATOM 655 C CA . ASP A 1 87 ? -15.481 4.631 4.801 1.00 98.62 87 ASP A CA 1
ATOM 656 C C . ASP A 1 87 ? -16.319 3.736 5.721 1.00 98.62 87 ASP A C 1
ATO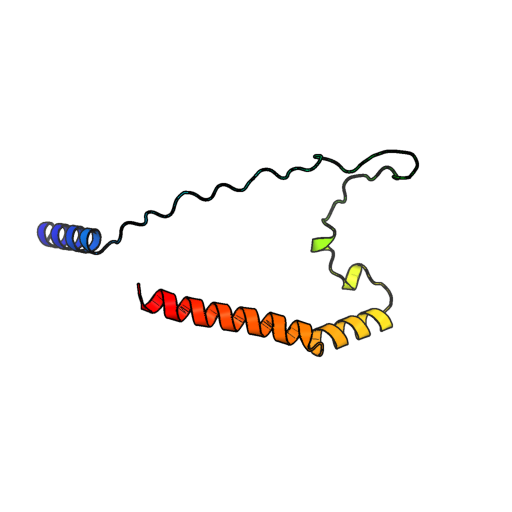M 658 O O . ASP A 1 87 ? -16.758 4.191 6.783 1.00 98.62 87 ASP A O 1
ATOM 662 N N . ALA A 1 88 ? -16.468 2.454 5.380 1.00 98.69 88 ALA A N 1
ATOM 663 C CA . ALA A 1 88 ? -17.104 1.462 6.240 1.00 98.69 88 ALA A CA 1
ATOM 664 C C . ALA A 1 88 ? -16.343 1.295 7.566 1.00 98.69 88 ALA A C 1
ATOM 666 O O . ALA A 1 88 ? -16.948 1.382 8.635 1.00 98.69 88 ALA A O 1
ATOM 667 N N . TYR A 1 89 ? -15.013 1.158 7.527 1.00 98.50 89 TYR A N 1
ATOM 668 C CA . TYR A 1 89 ? -14.195 1.076 8.742 1.00 98.50 89 TYR A CA 1
ATOM 669 C C . TYR A 1 89 ? -14.236 2.368 9.566 1.00 98.50 89 TYR A C 1
ATOM 671 O O . TYR A 1 89 ? -14.306 2.310 10.794 1.00 98.50 89 TYR A O 1
ATOM 679 N N . ARG A 1 90 ? -14.269 3.543 8.925 1.00 98.38 90 ARG A N 1
ATOM 680 C CA . ARG A 1 90 ? -14.473 4.821 9.630 1.00 98.38 90 ARG A CA 1
ATOM 681 C C . ARG A 1 90 ? -15.830 4.877 10.329 1.00 98.38 90 ARG A C 1
ATOM 683 O O . ARG A 1 90 ? -15.911 5.385 11.445 1.00 98.38 90 ARG A O 1
ATOM 690 N N . ALA A 1 91 ? -16.892 4.386 9.691 1.00 98.31 91 ALA A N 1
ATOM 691 C CA . ALA A 1 91 ? -18.215 4.313 10.304 1.00 98.31 91 ALA A CA 1
ATOM 692 C C . ALA A 1 91 ? -18.227 3.348 11.496 1.00 98.31 91 ALA A C 1
ATOM 694 O O . ALA A 1 91 ? -18.700 3.725 12.566 1.00 98.31 91 ALA A O 1
ATOM 695 N N . GLN A 1 92 ? -17.627 2.166 11.341 1.00 98.25 92 GLN A N 1
ATOM 696 C CA . GLN A 1 92 ? -17.481 1.189 12.418 1.00 98.25 92 GLN A CA 1
ATOM 697 C C . GLN A 1 92 ? -16.722 1.771 13.617 1.00 98.25 92 GLN A C 1
ATOM 699 O O . GLN A 1 92 ? -17.158 1.623 14.756 1.00 98.25 92 GLN A O 1
ATOM 704 N N . TYR A 1 93 ? -15.627 2.494 13.366 1.00 97.88 93 TYR A N 1
ATOM 705 C CA . TYR A 1 93 ? -14.871 3.177 14.413 1.00 97.88 93 TYR A CA 1
ATOM 706 C C . TYR A 1 93 ? -15.714 4.223 15.157 1.00 97.88 93 TYR A C 1
ATOM 708 O O . TYR A 1 93 ? -15.629 4.318 16.379 1.00 97.88 93 TYR A O 1
ATOM 716 N N . ARG A 1 94 ? -16.558 4.997 14.455 1.00 97.75 94 ARG A N 1
ATOM 717 C CA . ARG A 1 94 ? -17.453 5.972 15.109 1.00 97.75 94 ARG A CA 1
ATOM 718 C C . ARG A 1 94 ? -18.448 5.306 16.057 1.00 97.75 94 ARG A C 1
ATOM 720 O O . ARG A 1 94 ? -18.693 5.867 17.116 1.00 97.75 94 ARG A O 1
ATOM 727 N N . ILE A 1 95 ? -18.981 4.142 15.682 1.00 97.25 95 ILE A N 1
ATOM 728 C CA . ILE A 1 95 ? -19.890 3.358 16.532 1.00 97.25 95 ILE A CA 1
ATOM 729 C C . ILE A 1 95 ? -19.144 2.866 17.776 1.00 97.25 95 ILE A C 1
ATOM 731 O O . ILE A 1 95 ? -19.568 3.126 18.891 1.00 97.25 95 ILE A O 1
ATOM 735 N N . GLN A 1 96 ? -17.976 2.243 17.604 1.00 95.31 96 GLN A N 1
ATOM 736 C CA . GLN A 1 96 ? -17.178 1.780 18.747 1.00 95.31 96 GLN A CA 1
ATOM 737 C C . GLN A 1 96 ? -16.791 2.923 19.689 1.00 95.31 96 GLN A C 1
ATOM 739 O O . GLN A 1 96 ? -16.768 2.756 20.901 1.00 95.31 96 GLN A O 1
ATOM 744 N N . ARG A 1 97 ? -16.496 4.102 19.136 1.00 93.31 97 ARG A N 1
ATOM 745 C CA . ARG A 1 97 ? -16.163 5.283 19.929 1.00 93.31 97 ARG A CA 1
ATOM 746 C C . ARG A 1 97 ? -17.356 5.838 20.708 1.00 93.31 97 ARG A C 1
ATOM 748 O O . ARG A 1 97 ? -17.118 6.461 21.731 1.00 93.31 97 ARG A O 1
ATOM 755 N N . SER A 1 98 ? -18.595 5.670 20.240 1.00 93.94 98 SER A N 1
ATOM 756 C CA . SER A 1 98 ? -19.773 6.110 21.003 1.00 93.94 98 SER A CA 1
ATOM 757 C C . SER A 1 98 ? -20.091 5.216 22.201 1.00 93.94 98 SER A C 1
ATOM 759 O O . SER A 1 98 ? -20.834 5.649 23.075 1.00 93.94 98 SER A O 1
ATOM 761 N N . ASP A 1 99 ? -19.529 4.005 22.240 1.00 89.25 99 ASP A N 1
ATOM 762 C CA . ASP A 1 99 ? -19.672 3.073 23.363 1.00 89.25 99 ASP A CA 1
ATOM 763 C C . ASP A 1 99 ? -18.642 3.327 24.490 1.00 89.25 99 ASP A C 1
ATOM 765 O O . ASP A 1 99 ? -18.721 2.686 25.539 1.00 89.25 99 ASP A O 1
ATOM 769 N N . LEU A 1 100 ? -17.671 4.231 24.271 1.00 76.44 100 LEU A N 1
ATOM 770 C CA . LEU A 1 100 ? -16.635 4.650 25.233 1.00 76.44 100 LEU A CA 1
ATOM 771 C C . LEU A 1 100 ? -17.057 5.905 26.004 1.00 76.44 100 LEU A C 1
ATOM 773 O O . LEU A 1 100 ? -16.779 5.946 27.223 1.00 76.44 100 LEU A O 1
#

Foldseek 3Di:
DVVVVVVVVVVVVVPDDDDPDDDDDDDDDPDDPDDDDDPVDDDDDDDPDDPVVCDVPNVDVDPVVVVVVVVCCVDPVVNVVVVVVVVVVVVVVVVVVVVD

Organism: NCBI:txid1194404

Solvent-accessible surface area (backbone atoms only — not comparable to full-atom values): 6644 Å² total; per-residue (Å²): 114,70,70,59,55,52,54,51,52,54,51,56,57,68,73,52,82,86,80,86,78,73,85,89,75,84,77,81,76,97,63,72,97,62,80,84,81,50,98,93,39,77,91,74,76,84,69,97,62,59,77,86,73,59,42,69,74,73,71,47,83,51,67,69,60,48,52,52,50,53,52,42,74,76,63,42,62,67,62,50,50,56,54,50,49,53,52,50,52,53,51,52,50,54,55,59,57,72,76,108

pLDDT: mean 90.52, std 9.71, range [57.84, 98.75]